Protein AF-A0A4Z0L9G8-F1 (afdb_monomer)

Organism: NCBI:txid436295

Solvent-accessible surface area (backbone atoms only — not comparable to full-atom values): 5200 Å² total; per-residue (Å²): 119,68,67,53,75,61,44,51,68,52,52,55,54,46,58,70,32,54,43,35,48,67,48,79,45,82,54,100,89,52,73,50,77,47,78,47,73,39,82,89,59,42,46,59,74,61,44,53,72,39,90,90,58,89,63,76,81,82,54,91,86,47,83,54,68,69,60,51,49,53,51,40,47,73,74,67,51,76,90,84,130

Secondary structure (DSSP, 8-state):
-HHHHHHHHHHHHHHTSTTEEEEEEE-SS-EEEEEEE-TTT--HHHHHTSTT----S--TT---HHHHHHHHHHTT-----

InterPro domains:
  IPR009736 Protein of unknown function DUF1307 [PF06998] (1-78)
  IPR036699 YehR-like superfamily [SSF160704] (1-80)

Structure (mmCIF, N/CA/C/O backbone):
data_AF-A0A4Z0L9G8-F1
#
_entry.id   AF-A0A4Z0L9G8-F1
#
loop_
_atom_site.group_PDB
_atom_site.id
_atom_site.type_symbol
_atom_site.label_atom_id
_atom_site.label_alt_id
_atom_site.label_comp_id
_atom_site.label_asym_id
_atom_site.label_entity_id
_atom_site.label_seq_id
_atom_site.pdbx_PDB_ins_code
_atom_site.Cartn_x
_atom_site.Cartn_y
_atom_site.Cartn_z
_atom_site.occupancy
_atom_site.B_iso_or_equiv
_atom_site.auth_seq_id
_atom_site.auth_comp_id
_atom_site.auth_asym_id
_atom_site.auth_atom_id
_atom_site.pdbx_PDB_model_num
ATOM 1 N N . GLU A 1 1 ? 13.262 -6.530 -17.152 1.00 59.06 1 GLU A N 1
ATOM 2 C CA . GLU A 1 1 ? 12.500 -7.766 -16.845 1.00 59.06 1 GLU A CA 1
ATOM 3 C C . GLU A 1 1 ? 12.565 -8.197 -15.374 1.00 59.06 1 GLU A C 1
ATOM 5 O O . GLU A 1 1 ? 11.636 -8.849 -14.915 1.00 59.06 1 GLU A O 1
ATOM 10 N N . ASP A 1 2 ? 13.591 -7.826 -14.601 1.00 79.19 2 ASP A N 1
ATOM 11 C CA . ASP A 1 2 ? 13.733 -8.275 -13.201 1.00 79.19 2 ASP A CA 1
ATOM 12 C C . ASP A 1 2 ? 12.704 -7.701 -12.216 1.00 79.19 2 ASP A C 1
ATOM 14 O O . ASP A 1 2 ? 12.281 -8.404 -11.302 1.00 79.19 2 ASP A O 1
ATOM 18 N N . ALA A 1 3 ? 12.242 -6.462 -12.417 1.00 79.44 3 ALA A N 1
ATOM 19 C CA . ALA A 1 3 ? 11.236 -5.850 -11.543 1.00 79.44 3 ALA A CA 1
ATOM 20 C C . ALA A 1 3 ? 9.908 -6.623 -11.560 1.00 79.44 3 ALA A C 1
ATOM 22 O O . ALA A 1 3 ? 9.303 -6.827 -10.513 1.00 79.44 3 ALA A O 1
ATOM 23 N N . ALA A 1 4 ? 9.485 -7.114 -12.729 1.00 82.12 4 ALA A N 1
ATOM 24 C CA . ALA A 1 4 ? 8.254 -7.885 -12.857 1.00 82.12 4 ALA A CA 1
ATOM 25 C C . ALA A 1 4 ? 8.311 -9.187 -12.051 1.00 82.12 4 ALA A C 1
ATOM 27 O O . ALA A 1 4 ? 7.457 -9.432 -11.211 1.00 82.12 4 ALA A O 1
ATOM 28 N N . LYS A 1 5 ? 9.412 -9.939 -12.151 1.00 84.81 5 LYS A N 1
ATOM 29 C CA . LYS A 1 5 ? 9.596 -11.195 -11.401 1.00 84.81 5 LYS A CA 1
ATOM 30 C C . LYS A 1 5 ? 9.524 -11.033 -9.879 1.00 84.81 5 LYS A C 1
ATOM 32 O O . LYS A 1 5 ? 9.197 -11.996 -9.189 1.00 84.81 5 LYS A O 1
ATOM 37 N N . ILE A 1 6 ? 9.848 -9.849 -9.359 1.00 83.56 6 ILE A N 1
ATOM 38 C CA . ILE A 1 6 ? 9.794 -9.541 -7.925 1.00 83.56 6 ILE A CA 1
ATOM 39 C C . ILE A 1 6 ? 8.415 -8.993 -7.534 1.00 83.56 6 ILE A C 1
ATOM 41 O O . ILE A 1 6 ? 7.891 -9.360 -6.484 1.00 83.56 6 ILE A O 1
ATOM 45 N N . LEU A 1 7 ? 7.823 -8.136 -8.370 1.00 84.94 7 LEU A N 1
ATOM 46 C CA . LEU A 1 7 ? 6.582 -7.428 -8.058 1.00 84.94 7 LEU A CA 1
ATOM 47 C C . LEU A 1 7 ? 5.320 -8.237 -8.398 1.00 84.94 7 LEU A C 1
ATOM 49 O O . LEU A 1 7 ? 4.377 -8.198 -7.619 1.00 84.94 7 LEU A O 1
ATOM 53 N N . ASP A 1 8 ? 5.301 -9.038 -9.468 1.00 85.25 8 ASP A N 1
ATOM 54 C CA . ASP A 1 8 ? 4.182 -9.933 -9.819 1.00 85.25 8 ASP A CA 1
ATOM 55 C C . ASP A 1 8 ? 3.720 -10.832 -8.655 1.00 85.25 8 ASP A C 1
ATOM 57 O O . ASP A 1 8 ? 2.521 -10.871 -8.362 1.00 85.25 8 ASP A O 1
ATOM 61 N N . PRO A 1 9 ? 4.610 -11.548 -7.934 1.00 86.88 9 PRO A N 1
ATOM 62 C CA . PRO A 1 9 ? 4.178 -12.369 -6.807 1.00 86.88 9 PRO A CA 1
ATOM 63 C C . PRO A 1 9 ? 3.697 -11.545 -5.604 1.00 86.88 9 PRO A C 1
ATOM 65 O O . PRO A 1 9 ? 2.951 -12.075 -4.781 1.00 86.88 9 PRO A O 1
ATOM 68 N N . LEU A 1 10 ? 4.106 -10.278 -5.472 1.00 83.81 10 LEU A N 1
ATOM 69 C CA . LEU A 1 10 ? 3.592 -9.367 -4.442 1.00 83.81 10 LEU A CA 1
ATOM 70 C C . LEU A 1 10 ? 2.202 -8.849 -4.833 1.00 83.81 10 LEU A C 1
ATOM 72 O O . LEU A 1 10 ? 1.259 -8.998 -4.057 1.00 83.81 10 LEU A O 1
ATOM 76 N N . SER A 1 11 ? 2.057 -8.376 -6.071 1.00 85.12 11 SER A N 1
ATOM 77 C CA . SER A 1 11 ? 0.802 -7.978 -6.719 1.00 85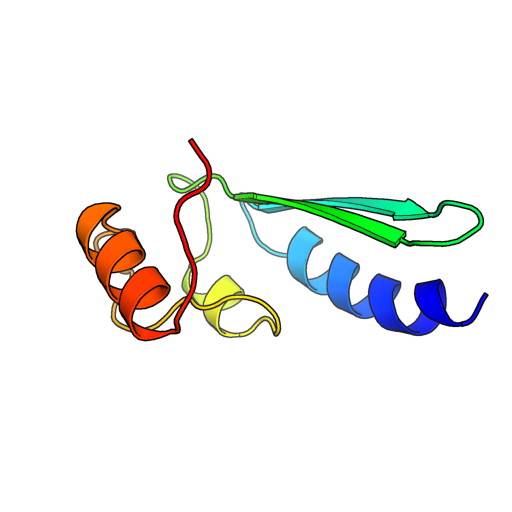.12 11 SER A CA 1
ATOM 78 C C . SER A 1 11 ? -0.273 -9.064 -6.597 1.00 85.12 11 SER A C 1
ATOM 80 O O . SER A 1 11 ? -1.399 -8.817 -6.159 1.00 85.12 11 SER A O 1
ATOM 82 N N . ALA A 1 12 ? 0.087 -10.317 -6.886 1.00 86.88 12 ALA A N 1
ATOM 83 C CA . ALA A 1 12 ? -0.824 -11.453 -6.775 1.00 86.88 12 ALA A CA 1
ATOM 84 C C . ALA A 1 12 ? -1.367 -11.655 -5.349 1.00 86.88 12 ALA A C 1
ATOM 86 O O . ALA A 1 12 ? -2.509 -12.090 -5.189 1.00 86.88 12 ALA A O 1
ATOM 87 N N . LYS A 1 13 ? -0.584 -11.327 -4.309 1.00 86.12 13 LYS A N 1
ATOM 88 C CA . LYS A 1 13 ? -1.069 -11.389 -2.924 1.00 86.12 13 LYS A CA 1
ATOM 89 C C . LYS A 1 13 ? -2.126 -10.319 -2.673 1.00 86.12 13 LYS A C 1
ATOM 91 O O . LYS A 1 13 ? -3.157 -10.652 -2.100 1.00 86.12 13 LYS A O 1
ATOM 96 N N . TYR A 1 14 ? -1.904 -9.084 -3.132 1.00 86.69 14 TYR A N 1
ATOM 97 C CA . TYR A 1 14 ? -2.871 -7.991 -2.981 1.00 86.69 14 TYR A CA 1
ATOM 98 C C . TYR A 1 14 ? -4.189 -8.292 -3.702 1.00 86.69 14 TYR A C 1
ATOM 100 O O . TYR A 1 14 ? -5.249 -8.165 -3.098 1.00 86.69 14 TYR A O 1
ATOM 108 N N . LYS A 1 15 ? -4.134 -8.796 -4.942 1.00 85.19 15 LYS A N 1
ATOM 109 C CA . LYS A 1 15 ? -5.326 -9.172 -5.732 1.00 85.19 15 LYS A CA 1
ATOM 110 C C . LYS A 1 15 ? -6.163 -10.297 -5.121 1.00 85.19 15 LYS A C 1
ATOM 112 O O . LYS A 1 15 ? -7.330 -10.446 -5.469 1.00 85.19 15 LYS A O 1
ATOM 117 N N . ASN A 1 16 ? -5.574 -11.108 -4.245 1.00 87.12 16 ASN A N 1
ATOM 118 C CA . ASN A 1 16 ? -6.279 -12.190 -3.560 1.00 87.12 16 ASN A CA 1
ATOM 119 C C . ASN A 1 16 ? -6.966 -11.722 -2.262 1.00 87.12 16 ASN A C 1
ATOM 121 O O . ASN A 1 16 ? -7.643 -12.507 -1.601 1.00 87.12 16 ASN A O 1
ATOM 125 N N . ILE A 1 17 ? -6.802 -10.452 -1.875 1.00 87.19 17 ILE A N 1
ATOM 126 C CA . ILE A 1 17 ? -7.517 -9.869 -0.742 1.00 87.19 17 ILE A CA 1
ATOM 127 C C . ILE A 1 17 ? -8.830 -9.271 -1.241 1.00 87.19 17 ILE A C 1
ATOM 129 O O . ILE A 1 17 ? -8.857 -8.409 -2.118 1.00 87.19 17 ILE A O 1
ATOM 133 N N . ALA A 1 18 ? -9.937 -9.696 -0.635 1.00 87.75 18 ALA A N 1
ATOM 134 C CA . ALA A 1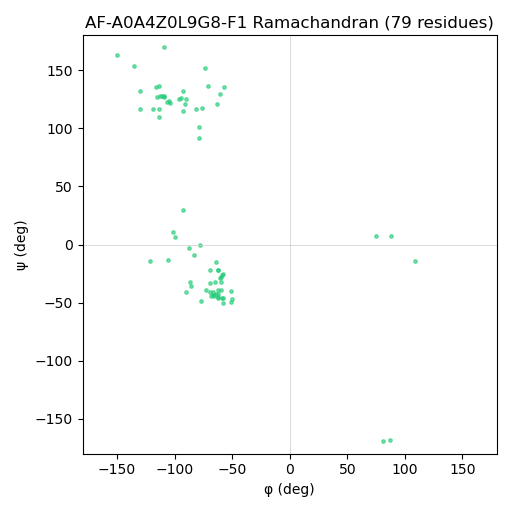 18 ? -11.238 -9.089 -0.884 1.00 87.75 18 ALA A CA 1
ATOM 135 C C . ALA A 1 18 ? -11.190 -7.583 -0.585 1.00 87.75 18 ALA A C 1
ATOM 137 O O . ALA A 1 18 ? -10.635 -7.182 0.430 1.00 87.75 18 ALA A O 1
ATOM 138 N N . GLY A 1 19 ? -11.758 -6.751 -1.460 1.00 87.00 19 GLY A N 1
ATOM 139 C CA . GLY A 1 19 ? -11.774 -5.295 -1.273 1.00 87.00 19 GLY A CA 1
ATOM 140 C C . GLY A 1 19 ? -10.438 -4.592 -1.538 1.00 87.00 19 GLY A C 1
ATOM 141 O O . GLY A 1 19 ? -10.342 -3.395 -1.291 1.00 87.00 19 GLY A O 1
ATOM 142 N N . VAL A 1 20 ? -9.419 -5.289 -2.047 1.00 90.00 20 VAL A N 1
ATOM 143 C CA . VAL A 1 20 ? -8.170 -4.669 -2.503 1.00 90.00 20 VAL A CA 1
ATOM 144 C C . VAL A 1 20 ? -8.090 -4.743 -4.019 1.00 90.00 20 VAL A C 1
ATOM 146 O O . VAL A 1 20 ? -8.197 -5.813 -4.615 1.00 90.00 20 VAL A O 1
ATOM 149 N N . GLU A 1 21 ? -7.870 -3.593 -4.640 1.00 89.69 21 GLU A N 1
ATOM 150 C CA . GLU A 1 21 ? -7.557 -3.485 -6.057 1.00 89.69 21 GLU A CA 1
ATOM 151 C C . GLU A 1 21 ? -6.122 -2.989 -6.198 1.00 89.69 21 GLU A C 1
ATOM 153 O O . GLU A 1 21 ? -5.739 -1.983 -5.607 1.00 89.69 21 GLU A O 1
ATOM 158 N N . GLU A 1 22 ? -5.308 -3.700 -6.968 1.00 88.00 22 GLU A N 1
ATOM 159 C CA . GLU A 1 22 ? -3.909 -3.348 -7.168 1.00 88.00 22 GLU A CA 1
ATOM 160 C C . GLU A 1 22 ? -3.575 -3.344 -8.660 1.00 88.00 22 GLU A C 1
ATOM 162 O O . GLU A 1 22 ? -3.944 -4.247 -9.423 1.00 88.00 22 GLU A O 1
ATOM 167 N N . LYS A 1 23 ? -2.915 -2.262 -9.080 1.00 89.38 23 LYS A N 1
ATOM 168 C CA . LYS A 1 23 ? -2.540 -1.993 -10.462 1.00 89.38 23 LYS A CA 1
ATOM 169 C C . LYS A 1 23 ? -1.066 -1.632 -10.527 1.00 89.38 23 LYS A C 1
ATOM 171 O O . LYS A 1 23 ? -0.652 -0.587 -10.032 1.00 89.38 23 LYS A O 1
ATOM 176 N N . LEU A 1 24 ? -0.309 -2.471 -11.216 1.00 88.50 24 LEU A N 1
ATOM 177 C CA . LEU A 1 24 ? 1.114 -2.285 -11.426 1.00 88.50 24 LEU A CA 1
ATOM 178 C C . LEU A 1 24 ? 1.377 -1.794 -12.849 1.00 88.50 24 LEU A C 1
ATOM 180 O O . LEU A 1 24 ? 0.982 -2.439 -13.821 1.00 88.50 24 LEU A O 1
ATOM 184 N N . THR A 1 25 ? 2.016 -0.634 -12.961 1.00 88.81 25 THR A N 1
ATOM 185 C CA . THR A 1 25 ? 2.380 -0.010 -14.237 1.00 88.81 25 THR A CA 1
ATOM 186 C C . THR A 1 25 ? 3.898 0.036 -14.334 1.00 88.81 25 THR A C 1
ATOM 188 O O . THR A 1 25 ? 4.564 0.506 -13.414 1.00 88.81 25 THR A O 1
ATOM 191 N N . TYR A 1 26 ? 4.451 -0.477 -15.429 1.00 87.31 26 TYR A N 1
ATOM 192 C CA . TYR A 1 26 ? 5.890 -0.473 -15.671 1.00 87.31 26 TYR A CA 1
ATOM 193 C C . TYR A 1 26 ? 6.219 0.589 -16.710 1.00 87.31 26 TYR A C 1
ATOM 195 O O . TYR A 1 26 ? 5.690 0.552 -17.818 1.00 87.31 26 TYR A O 1
ATOM 203 N N . GLU A 1 27 ? 7.106 1.498 -16.339 1.00 88.25 27 GLU A N 1
ATOM 204 C CA . GLU A 1 27 ? 7.664 2.534 -17.198 1.00 88.25 27 GLU A CA 1
ATOM 205 C C . GLU A 1 27 ? 9.137 2.209 -17.489 1.00 88.25 27 GLU A C 1
ATOM 207 O O . GLU A 1 27 ? 9.742 1.337 -16.857 1.00 88.25 27 GLU A O 1
ATOM 212 N N . ASP A 1 28 ? 9.751 2.935 -18.425 1.00 85.25 28 ASP A N 1
ATOM 213 C CA . ASP A 1 28 ? 11.127 2.658 -18.868 1.00 85.25 28 ASP A CA 1
ATOM 214 C C . ASP A 1 28 ? 12.173 2.771 -17.743 1.00 85.25 28 ASP A C 1
ATOM 216 O O . ASP A 1 28 ? 13.217 2.119 -17.783 1.00 85.25 28 ASP A O 1
ATOM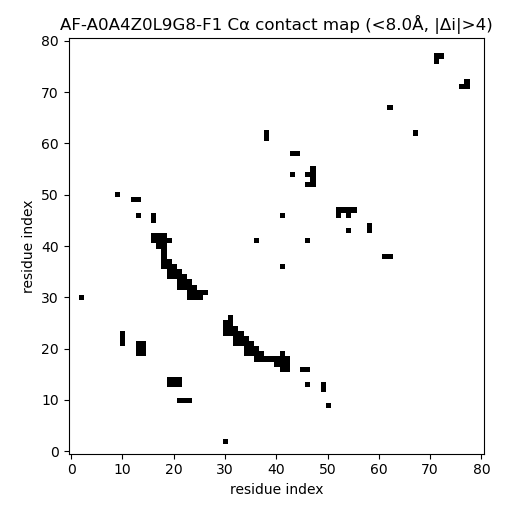 220 N N . THR A 1 29 ? 11.912 3.610 -16.735 1.00 89.38 29 THR A N 1
ATOM 221 C CA . THR A 1 29 ? 12.869 3.915 -15.652 1.00 89.38 29 THR A CA 1
ATOM 222 C C . THR A 1 29 ? 12.359 3.594 -14.251 1.00 89.38 29 THR A C 1
ATOM 224 O O . THR A 1 29 ? 13.154 3.553 -13.312 1.00 89.38 29 THR A O 1
ATOM 227 N N . TYR A 1 30 ? 11.059 3.352 -14.084 1.00 87.38 30 TYR A N 1
ATOM 228 C CA . TYR A 1 30 ? 10.450 3.057 -12.790 1.00 87.38 30 TYR A CA 1
ATOM 229 C C . TYR A 1 30 ? 9.238 2.141 -12.950 1.00 87.38 30 TYR A C 1
ATOM 231 O O . TYR A 1 30 ? 8.682 1.990 -14.030 1.00 87.38 30 TYR A O 1
ATOM 239 N N . ALA A 1 31 ? 8.819 1.526 -11.851 1.00 87.81 31 ALA A N 1
ATOM 240 C CA . ALA A 1 31 ? 7.529 0.864 -11.763 1.00 87.81 31 ALA A CA 1
ATOM 241 C C . ALA A 1 31 ? 6.674 1.628 -10.755 1.00 87.81 31 ALA A C 1
ATOM 243 O O . ALA A 1 31 ? 7.168 2.022 -9.696 1.00 87.81 31 ALA A O 1
ATOM 244 N N . GLN A 1 32 ? 5.409 1.843 -11.093 1.00 88.38 32 GLN A N 1
ATOM 245 C CA . GLN A 1 32 ? 4.433 2.474 -10.223 1.00 88.38 32 GLN A CA 1
ATOM 246 C C . GLN A 1 32 ? 3.363 1.456 -9.837 1.00 88.38 32 GLN A C 1
ATOM 248 O O . GLN A 1 32 ? 2.624 0.953 -10.684 1.00 88.38 32 GLN A O 1
ATOM 253 N N . GLU A 1 33 ? 3.286 1.169 -8.542 1.00 87.06 33 GLU A N 1
ATOM 254 C CA . GLU A 1 33 ? 2.234 0.356 -7.942 1.00 87.06 33 GLU A CA 1
ATOM 255 C C . GLU A 1 33 ? 1.148 1.276 -7.373 1.00 87.06 33 GLU A C 1
ATOM 257 O O . GLU A 1 33 ? 1.420 2.168 -6.568 1.00 87.06 33 GLU A O 1
ATOM 262 N N . ASN A 1 34 ? -0.094 1.059 -7.794 1.00 89.25 34 ASN A N 1
ATOM 263 C CA . ASN A 1 34 ? -1.268 1.728 -7.257 1.00 89.25 34 ASN A CA 1
ATOM 264 C C . ASN A 1 34 ? -2.143 0.699 -6.543 1.00 89.25 34 ASN A C 1
ATOM 266 O O . ASN A 1 34 ? -2.785 -0.126 -7.191 1.00 89.25 34 ASN A O 1
ATOM 270 N N . VAL A 1 35 ? -2.197 0.786 -5.214 1.00 87.88 35 VAL A N 1
ATOM 271 C CA . VAL A 1 35 ? -3.050 -0.056 -4.368 1.00 87.88 35 VAL A CA 1
ATOM 272 C C . VAL A 1 35 ? -4.217 0.774 -3.844 1.00 87.88 35 VAL A C 1
ATOM 274 O O . VAL A 1 35 ? -4.021 1.795 -3.187 1.00 87.88 35 VAL A O 1
ATOM 277 N N . SER A 1 36 ? -5.434 0.325 -4.127 1.00 89.25 36 SER A N 1
ATOM 278 C CA . SER A 1 36 ? -6.682 0.873 -3.602 1.00 89.25 36 SER A CA 1
ATOM 279 C C . SER A 1 36 ? -7.306 -0.131 -2.645 1.00 89.25 36 SER A C 1
ATOM 281 O O . SER A 1 36 ? -7.486 -1.299 -2.981 1.00 89.25 36 SER A O 1
ATOM 283 N N . VAL A 1 37 ? -7.636 0.325 -1.441 1.00 88.00 37 VAL A N 1
ATOM 284 C CA . VAL A 1 37 ? -8.199 -0.521 -0.388 1.00 88.00 37 VAL A CA 1
ATOM 285 C C . VAL A 1 37 ? -9.581 -0.003 -0.011 1.00 88.00 37 VAL A C 1
ATOM 287 O O . VAL A 1 37 ? -9.717 1.108 0.501 1.00 88.00 37 VAL A O 1
ATOM 290 N N . ASP A 1 38 ? -10.602 -0.822 -0.237 1.00 89.94 38 ASP A N 1
ATOM 291 C CA . ASP A 1 38 ? -11.970 -0.586 0.214 1.00 89.94 38 ASP A CA 1
ATOM 292 C C . ASP A 1 38 ? -12.080 -0.950 1.702 1.00 89.94 38 ASP A C 1
ATOM 294 O O . ASP A 1 38 ? -12.182 -2.120 2.069 1.00 89.94 38 ASP A O 1
ATOM 298 N N . MET A 1 39 ? -12.068 0.061 2.573 1.00 84.38 39 MET A N 1
ATOM 299 C CA . MET A 1 39 ? -12.091 -0.139 4.028 1.00 84.38 39 MET A CA 1
ATOM 300 C C . MET A 1 39 ? -13.373 -0.806 4.552 1.00 84.3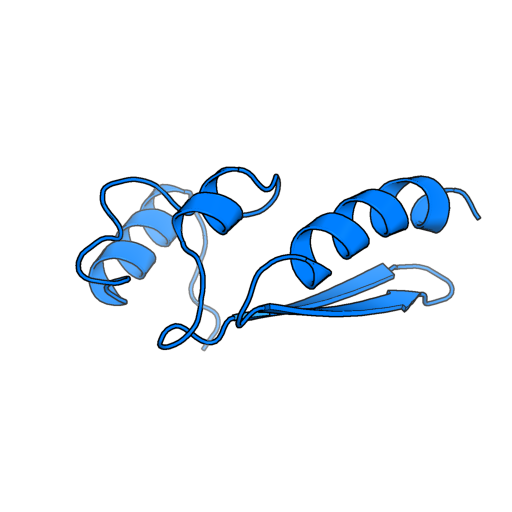8 39 MET A C 1
ATOM 302 O O . MET A 1 39 ? -13.377 -1.262 5.694 1.00 84.38 39 MET A O 1
ATOM 306 N N . GLU A 1 40 ? -14.446 -0.858 3.756 1.00 85.62 40 GLU A N 1
ATOM 307 C CA . GLU A 1 40 ? -15.708 -1.501 4.141 1.00 85.62 40 GLU A CA 1
ATOM 308 C C . GLU A 1 40 ? -15.708 -2.999 3.827 1.00 85.62 40 GLU A C 1
ATOM 310 O O . GLU A 1 40 ? -16.342 -3.782 4.535 1.00 85.62 40 GLU A O 1
ATOM 315 N N . LYS A 1 41 ? -15.007 -3.405 2.761 1.00 87.75 41 LYS A N 1
ATOM 316 C CA . LYS A 1 41 ? -14.973 -4.802 2.296 1.00 87.75 41 LYS A CA 1
ATOM 317 C C . LYS A 1 41 ? -13.677 -5.530 2.608 1.00 87.75 41 LYS A C 1
ATOM 319 O O . LYS A 1 41 ? -13.616 -6.745 2.418 1.00 87.75 41 LYS A O 1
ATOM 324 N N . VAL A 1 42 ? -12.638 -4.805 3.008 1.00 87.62 42 VAL A N 1
ATOM 325 C CA . VAL A 1 42 ? -11.306 -5.383 3.068 1.00 87.62 42 VAL A CA 1
ATOM 326 C C . VAL A 1 42 ? -11.129 -6.403 4.184 1.00 87.62 42 VAL A C 1
ATOM 328 O O . VAL A 1 42 ? -11.506 -6.180 5.334 1.00 87.62 42 VAL A O 1
ATOM 331 N N . ASP A 1 43 ? -10.468 -7.512 3.854 1.00 88.06 43 ASP A N 1
ATOM 332 C CA . ASP A 1 43 ? -9.955 -8.436 4.859 1.00 88.06 43 ASP A CA 1
ATOM 333 C C . ASP A 1 43 ? -8.653 -7.888 5.465 1.00 88.06 43 ASP A C 1
ATOM 335 O O . ASP A 1 43 ? -7.540 -8.124 4.982 1.00 88.06 43 ASP A O 1
ATOM 339 N N . PHE A 1 44 ? -8.798 -7.142 6.562 1.00 84.06 44 PHE A N 1
ATOM 340 C CA . PHE A 1 44 ? -7.668 -6.575 7.295 1.00 84.06 44 PHE A CA 1
ATOM 341 C C . PHE A 1 44 ? -6.688 -7.631 7.819 1.00 84.06 44 PHE A C 1
ATOM 343 O O . PHE A 1 44 ? -5.503 -7.332 7.972 1.00 84.06 44 PHE A O 1
ATOM 350 N N . LYS A 1 45 ? -7.152 -8.856 8.089 1.00 84.69 45 LYS A N 1
ATOM 351 C CA . LYS A 1 45 ? -6.300 -9.935 8.596 1.00 84.69 45 LYS A CA 1
ATOM 352 C C . LYS A 1 45 ? -5.386 -10.461 7.494 1.00 84.69 45 LYS A C 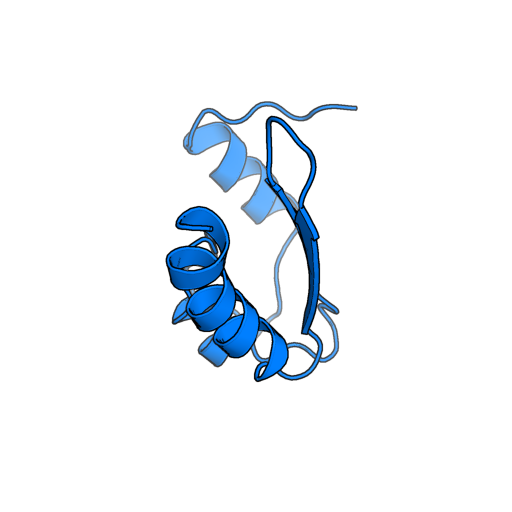1
ATOM 354 O O . LYS A 1 45 ? -4.211 -10.721 7.746 1.00 84.69 45 LYS A O 1
ATOM 359 N N . ALA A 1 46 ? -5.907 -10.574 6.272 1.00 85.75 46 ALA A N 1
ATOM 360 C CA . ALA A 1 46 ? -5.097 -10.890 5.101 1.00 85.75 46 ALA A CA 1
ATOM 361 C C . ALA A 1 46 ? -4.117 -9.750 4.771 1.00 85.75 46 ALA A C 1
ATOM 363 O O . ALA A 1 46 ? -2.943 -10.016 4.513 1.00 85.75 46 ALA A O 1
ATOM 364 N N . LEU A 1 47 ? -4.563 -8.489 4.869 1.00 83.69 47 LEU A N 1
ATOM 365 C CA . LEU A 1 47 ? -3.727 -7.299 4.648 1.00 83.69 47 LEU A CA 1
ATOM 366 C C . LEU A 1 47 ? -2.513 -7.255 5.580 1.00 83.69 47 LEU A C 1
ATOM 368 O O . LEU A 1 47 ? -1.404 -7.037 5.105 1.00 83.69 47 LEU A O 1
ATOM 372 N N . GLN A 1 48 ? -2.701 -7.524 6.877 1.00 83.38 48 GLN A N 1
ATOM 373 C CA . GLN A 1 48 ? -1.616 -7.569 7.870 1.00 83.38 48 GLN A CA 1
ATOM 374 C C . GLN A 1 48 ? -0.511 -8.581 7.526 1.00 83.38 48 GLN A C 1
ATOM 376 O O . GLN A 1 48 ? 0.628 -8.428 7.965 1.00 83.38 48 GLN A O 1
ATOM 381 N N . GLY A 1 49 ? -0.836 -9.622 6.755 1.00 81.44 49 GLY A N 1
ATOM 382 C CA . GLY A 1 49 ? 0.124 -10.623 6.292 1.00 81.44 49 GLY A CA 1
ATOM 383 C C . GLY A 1 49 ? 0.907 -10.215 5.040 1.00 81.44 49 GLY A C 1
ATOM 384 O O . GLY A 1 49 ? 1.843 -10.923 4.659 1.00 81.44 49 GLY A O 1
ATOM 385 N N . ILE A 1 50 ? 0.543 -9.107 4.385 1.00 83.12 50 ILE A N 1
ATOM 386 C CA . ILE A 1 50 ? 1.208 -8.634 3.171 1.00 83.12 50 ILE A CA 1
ATOM 387 C C . ILE A 1 50 ? 2.292 -7.607 3.501 1.00 83.12 50 ILE A C 1
ATOM 389 O O . ILE A 1 50 ? 2.054 -6.568 4.121 1.00 83.12 50 ILE A O 1
ATOM 393 N N . SER A 1 51 ? 3.498 -7.896 3.011 1.00 72.50 51 SER A N 1
ATOM 394 C CA . SER A 1 51 ? 4.642 -6.989 3.029 1.00 72.50 51 SER A CA 1
ATOM 395 C C . SER A 1 51 ? 4.338 -5.708 2.255 1.00 72.50 51 SER A C 1
ATOM 397 O O . SER A 1 51 ? 3.929 -5.779 1.105 1.00 72.50 51 SER A O 1
ATOM 399 N N . GLY A 1 52 ? 4.583 -4.554 2.876 1.00 72.56 52 GLY A N 1
ATOM 400 C CA . GLY A 1 52 ? 4.286 -3.237 2.297 1.00 72.56 52 GLY A CA 1
ATOM 401 C C . GLY A 1 52 ? 3.111 -2.534 2.975 1.00 72.56 52 GLY A C 1
ATOM 402 O O . GLY A 1 52 ? 2.962 -1.322 2.850 1.00 72.56 52 GLY A O 1
ATOM 403 N N . THR A 1 53 ? 2.318 -3.256 3.770 1.00 76.69 53 THR A N 1
ATOM 404 C CA . THR A 1 53 ? 1.257 -2.653 4.580 1.00 76.69 53 THR A CA 1
ATOM 405 C C . THR A 1 53 ? 1.785 -2.322 5.980 1.00 76.69 53 THR A C 1
ATOM 407 O O . THR A 1 53 ? 2.429 -3.141 6.630 1.00 76.69 53 THR A O 1
ATOM 410 N N . MET A 1 54 ? 1.520 -1.107 6.467 1.00 74.44 54 MET A N 1
ATOM 411 C CA . MET A 1 54 ? 1.799 -0.706 7.859 1.00 74.44 54 MET A CA 1
ATOM 412 C C . MET A 1 54 ? 0.581 -0.923 8.770 1.00 74.44 54 MET A C 1
ATOM 414 O O . MET A 1 54 ? 0.367 -0.201 9.745 1.00 74.44 54 MET A O 1
ATOM 418 N N . VAL A 1 55 ? -0.250 -1.918 8.452 1.00 75.50 55 VAL A N 1
ATOM 419 C CA . VAL A 1 55 ? -1.428 -2.234 9.258 1.00 75.50 55 VAL A CA 1
ATOM 420 C C . VAL A 1 55 ? -0.968 -2.972 10.511 1.00 75.50 55 VAL A C 1
ATOM 422 O O . VAL A 1 55 ? -0.416 -4.065 10.441 1.00 75.50 55 VAL A O 1
ATOM 425 N N . SER A 1 56 ? -1.203 -2.375 11.675 1.00 70.88 56 SER A N 1
ATOM 426 C CA . SER A 1 56 ? -0.846 -2.944 12.975 1.00 70.88 56 SER A CA 1
ATOM 427 C C . SER A 1 56 ? -1.998 -2.776 13.966 1.00 70.88 56 SER A C 1
ATOM 429 O O . SER A 1 56 ? -2.819 -1.870 13.829 1.00 70.88 56 SER A O 1
ATOM 431 N N . GLY A 1 57 ? -2.072 -3.666 14.958 1.00 75.44 57 GLY A N 1
ATOM 432 C CA . GLY A 1 57 ? -3.109 -3.638 15.995 1.00 75.44 57 GLY A CA 1
ATOM 433 C C . GLY A 1 57 ? -4.404 -4.377 15.635 1.00 75.44 57 GLY A C 1
ATOM 434 O O . GLY A 1 57 ? -4.451 -5.162 14.689 1.00 75.44 57 GLY A O 1
ATOM 435 N N . ASP A 1 58 ? -5.446 -4.158 16.442 1.00 77.75 58 ASP A N 1
ATOM 436 C CA . ASP A 1 58 ? -6.776 -4.737 16.230 1.00 77.75 58 ASP A CA 1
ATOM 437 C C . ASP A 1 58 ? -7.554 -3.914 15.198 1.00 77.75 58 ASP A C 1
ATOM 439 O O . ASP A 1 58 ? -7.854 -2.740 15.410 1.00 77.75 58 ASP A O 1
ATOM 443 N N . THR A 1 59 ? -7.877 -4.548 14.077 1.00 77.94 59 THR A N 1
ATOM 444 C CA . THR A 1 59 ? -8.625 -3.960 12.958 1.00 77.94 59 THR A CA 1
ATOM 445 C C . THR A 1 59 ? -10.103 -4.345 12.982 1.00 77.94 59 THR A C 1
ATOM 447 O O . THR A 1 59 ? -10.8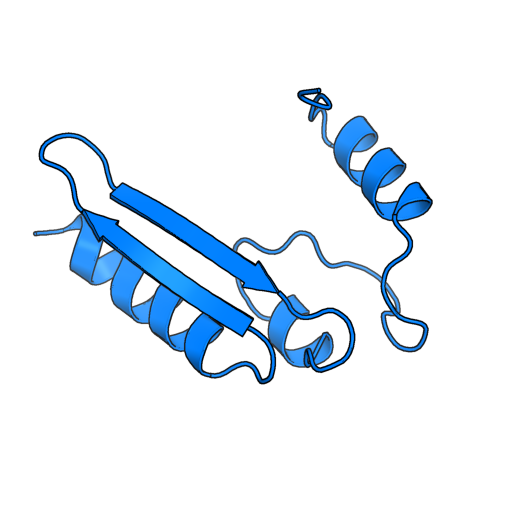52 -3.982 12.078 1.00 77.94 59 THR A O 1
ATOM 450 N N . SER A 1 60 ? -10.561 -5.030 14.039 1.00 74.88 60 SER A N 1
ATOM 451 C CA . SER A 1 60 ? -11.945 -5.501 14.188 1.00 74.88 60 SER A CA 1
ATOM 452 C C . SER A 1 60 ? -12.960 -4.354 14.227 1.00 74.88 60 SER A C 1
ATOM 454 O O . SER A 1 60 ? -14.139 -4.552 13.946 1.00 74.88 60 SER A O 1
ATOM 456 N N . LYS A 1 61 ? -12.508 -3.143 14.578 1.00 79.31 61 LYS A N 1
ATOM 457 C CA . LYS A 1 61 ? -13.307 -1.905 14.573 1.00 79.31 61 LYS A CA 1
ATOM 458 C C . LYS A 1 61 ? -13.043 -1.012 13.352 1.00 79.31 61 LYS A C 1
ATOM 460 O O . LYS A 1 61 ? -13.485 0.134 13.339 1.00 79.31 61 LYS A O 1
ATOM 465 N N . GLY A 1 62 ? -12.324 -1.520 12.352 1.00 79.31 62 GLY A N 1
ATOM 466 C CA . GLY A 1 62 ? -11.841 -0.755 11.207 1.00 79.31 62 GLY A CA 1
ATOM 467 C C . GLY A 1 62 ? -10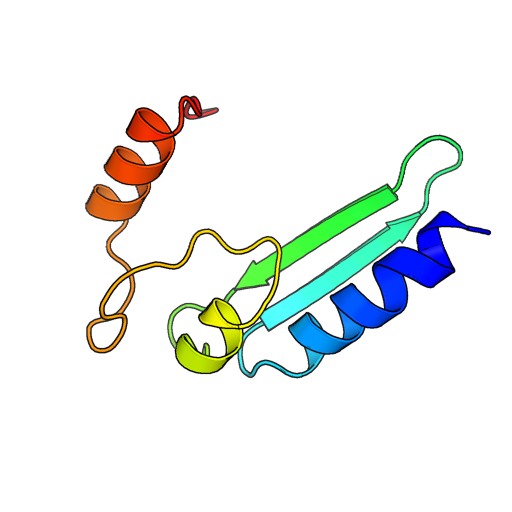.562 0.031 11.509 1.00 79.31 62 GLY A C 1
ATOM 468 O O . GLY A 1 62 ? -9.908 -0.165 12.535 1.00 79.31 62 GLY A O 1
ATOM 469 N N . ILE A 1 63 ? -10.197 0.928 10.593 1.00 83.94 63 ILE A N 1
ATOM 470 C CA . ILE A 1 63 ? -8.994 1.763 10.684 1.00 83.94 63 ILE A CA 1
ATOM 471 C C . ILE A 1 63 ? -9.403 3.208 10.963 1.00 83.94 63 ILE A C 1
ATOM 473 O O . ILE A 1 63 ? -10.214 3.796 10.249 1.00 83.94 63 ILE A O 1
ATOM 477 N N . SER A 1 64 ? -8.812 3.803 11.995 1.00 85.56 64 SER A N 1
ATOM 478 C CA . SER A 1 64 ? -9.035 5.206 12.334 1.00 85.56 64 SER A CA 1
ATOM 479 C C . SER A 1 64 ? -8.016 6.102 11.644 1.00 85.56 64 SER A C 1
ATOM 481 O O . SER A 1 64 ? -6.823 6.010 11.929 1.00 85.56 64 SER A O 1
ATOM 483 N N . MET A 1 65 ? -8.489 7.048 10.829 1.00 85.00 65 MET A N 1
ATOM 484 C CA . MET A 1 65 ? -7.646 8.063 10.178 1.00 85.00 65 MET A CA 1
ATOM 485 C C . MET A 1 65 ? -6.726 8.796 11.160 1.00 85.00 65 MET A C 1
ATOM 487 O O . MET A 1 65 ? -5.557 9.014 10.861 1.00 85.00 65 MET A O 1
ATOM 491 N N . LYS A 1 66 ? -7.226 9.130 12.359 1.00 87.31 66 LYS A N 1
ATOM 492 C CA . LYS A 1 66 ? -6.421 9.813 13.385 1.00 87.31 66 LYS A CA 1
ATOM 493 C C . LYS A 1 66 ? -5.263 8.945 13.869 1.00 87.31 66 LYS A C 1
ATOM 495 O O . LYS A 1 66 ? -4.156 9.442 14.028 1.00 87.31 66 LYS A O 1
ATOM 500 N N . GLN A 1 67 ? -5.515 7.656 14.097 1.00 86.44 67 GLN A N 1
ATOM 501 C CA . GLN A 1 67 ? -4.468 6.731 14.534 1.00 86.44 67 GLN A CA 1
ATOM 502 C C . GLN A 1 67 ? -3.460 6.487 13.411 1.00 86.44 67 GLN A C 1
ATOM 504 O O . GLN A 1 67 ? -2.260 6.500 13.669 1.00 86.44 67 GLN A O 1
ATOM 509 N N . THR A 1 68 ? -3.935 6.340 12.171 1.00 86.38 68 THR A N 1
ATOM 510 C CA . THR A 1 68 ? -3.077 6.220 10.988 1.00 86.38 68 THR A CA 1
ATOM 511 C C . THR A 1 68 ? -2.170 7.435 10.834 1.00 86.38 68 THR A C 1
ATOM 513 O O . THR A 1 68 ? -0.970 7.264 10.651 1.00 86.38 68 THR A O 1
ATOM 516 N N . GLN A 1 69 ? -2.701 8.653 10.980 1.00 87.50 69 GLN A N 1
ATOM 517 C CA . GLN A 1 69 ? -1.898 9.874 10.931 1.00 87.50 69 GLN A CA 1
ATOM 518 C C . GLN A 1 69 ? -0.799 9.865 11.999 1.00 87.50 69 GLN A C 1
ATOM 520 O O . GLN A 1 69 ? 0.367 10.041 11.665 1.00 87.50 69 GLN A O 1
ATOM 525 N N . THR A 1 70 ? -1.142 9.587 13.262 1.00 88.75 70 THR A N 1
ATOM 526 C CA . THR A 1 70 ? -0.150 9.528 14.348 1.00 88.75 70 THR A CA 1
ATOM 527 C C . THR A 1 70 ? 0.924 8.468 14.094 1.00 88.75 70 THR A C 1
ATOM 529 O O . THR A 1 70 ? 2.096 8.712 14.365 1.00 88.75 70 THR A O 1
ATOM 532 N N . LEU A 1 71 ? 0.549 7.301 13.558 1.00 86.69 71 LEU A N 1
ATOM 533 C CA . LEU A 1 71 ? 1.497 6.237 13.215 1.00 86.69 71 LEU A CA 1
ATOM 534 C C . LEU A 1 71 ? 2.430 6.645 12.069 1.00 86.69 71 LEU A C 1
ATOM 536 O O . LEU A 1 71 ? 3.634 6.411 12.157 1.00 86.69 71 LEU A O 1
ATOM 540 N N . LEU A 1 72 ? 1.897 7.273 11.020 1.00 87.56 72 LEU A N 1
ATOM 541 C CA . LEU A 1 72 ? 2.688 7.748 9.884 1.00 87.56 72 LEU A CA 1
ATOM 542 C C . LEU A 1 72 ? 3.653 8.865 10.301 1.00 87.56 72 LEU A C 1
ATOM 544 O O . LEU A 1 72 ? 4.831 8.813 9.953 1.00 87.56 72 LEU A O 1
ATOM 548 N N . GLU A 1 73 ? 3.190 9.824 11.102 1.00 89.81 73 GLU A N 1
ATOM 549 C CA . GLU A 1 73 ? 4.033 10.890 11.657 1.00 89.81 73 GLU A CA 1
ATOM 550 C C . GLU A 1 73 ? 5.130 10.321 12.569 1.00 89.81 73 GLU A C 1
ATOM 552 O O . GLU A 1 73 ? 6.291 10.718 12.460 1.00 89.81 73 GLU A O 1
ATOM 557 N N . ALA A 1 74 ? 4.799 9.343 13.422 1.00 89.19 74 ALA A N 1
ATOM 558 C CA . ALA A 1 74 ? 5.771 8.667 14.285 1.00 89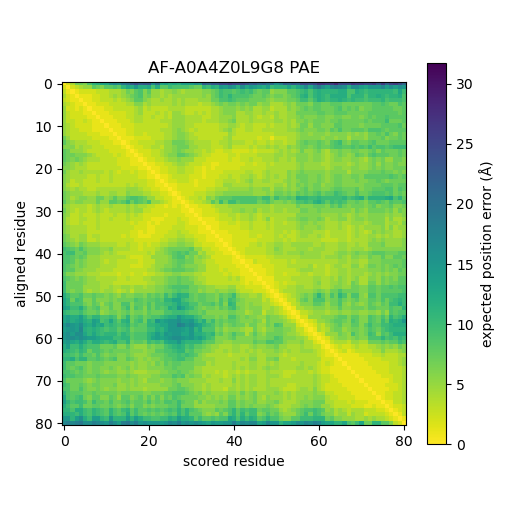.19 74 ALA A CA 1
ATOM 559 C C . ALA A 1 74 ? 6.814 7.862 13.492 1.00 89.19 74 ALA A C 1
ATOM 561 O O . ALA A 1 74 ? 7.968 7.772 13.910 1.00 89.19 74 ALA A O 1
ATOM 562 N N . ALA A 1 75 ? 6.431 7.312 12.336 1.00 87.56 75 ALA A N 1
ATOM 563 C CA . ALA A 1 75 ? 7.340 6.658 11.398 1.00 87.56 75 ALA A CA 1
ATOM 564 C C . ALA A 1 75 ? 8.150 7.652 10.535 1.00 87.56 75 ALA A C 1
ATOM 566 O O . ALA A 1 75 ? 8.990 7.233 9.740 1.00 87.56 75 ALA A O 1
ATOM 567 N N . GLY A 1 76 ? 7.942 8.964 10.707 1.00 89.94 76 GLY A N 1
ATOM 568 C CA . GLY A 1 76 ? 8.689 10.023 10.025 1.00 89.94 76 GLY A CA 1
ATOM 569 C C . GLY A 1 76 ? 8.123 10.437 8.665 1.00 89.94 76 GLY A C 1
ATOM 570 O O . GLY A 1 76 ? 8.753 11.233 7.963 1.00 89.94 76 GLY A O 1
ATOM 571 N N . PHE A 1 77 ? 6.945 9.933 8.285 1.00 89.69 77 PHE A N 1
ATOM 572 C CA . PHE A 1 77 ? 6.250 10.377 7.079 1.00 89.69 77 PHE A CA 1
ATOM 573 C C . PHE A 1 77 ? 5.645 11.769 7.274 1.00 89.69 77 PHE A C 1
ATOM 575 O O . PHE A 1 77 ? 5.301 12.180 8.382 1.00 89.69 77 PHE A O 1
ATOM 582 N N . LYS A 1 78 ? 5.509 12.502 6.166 1.00 89.62 78 LYS A N 1
ATOM 583 C CA . LYS A 1 78 ? 4.887 13.828 6.131 1.00 89.62 78 LYS A CA 1
ATOM 584 C C . LYS A 1 78 ? 3.628 13.770 5.281 1.00 89.62 78 LYS A C 1
ATOM 586 O O . LYS A 1 78 ? 3.649 13.198 4.195 1.00 89.62 78 LYS A O 1
ATOM 591 N N . GLU A 1 79 ? 2.560 14.386 5.770 1.00 86.56 79 GLU A N 1
ATOM 592 C CA . GLU A 1 79 ? 1.336 14.585 4.997 1.00 86.56 79 GLU A CA 1
ATOM 593 C C . GLU A 1 79 ? 1.643 15.478 3.784 1.00 86.56 79 GLU A C 1
ATOM 595 O O . GLU A 1 79 ? 2.121 16.605 3.935 1.00 86.56 79 GLU A O 1
ATOM 600 N N . ALA A 1 80 ? 1.386 14.966 2.581 1.00 85.44 80 ALA A N 1
ATOM 601 C CA . ALA A 1 80 ? 1.334 15.768 1.367 1.00 85.44 80 ALA A CA 1
ATOM 602 C C . ALA A 1 80 ? -0.126 16.192 1.161 1.00 85.44 80 ALA A C 1
ATOM 604 O O . ALA A 1 80 ? -0.989 15.331 0.995 1.00 85.44 80 ALA A O 1
ATOM 605 N N . LYS A 1 81 ? -0.390 17.499 1.247 1.00 72.88 81 LYS A N 1
ATOM 606 C CA . LYS A 1 81 ? -1.717 18.098 1.048 1.00 72.88 81 LYS A CA 1
ATOM 607 C C . LYS A 1 81 ? -1.911 18.572 -0.381 1.00 72.88 81 LYS A C 1
ATOM 609 O O . LYS A 1 81 ? -0.913 19.053 -0.963 1.00 72.88 81 LYS A O 1
#

Nearest PDB structures (foldseek):
  8yw3-assembly1_A  TM=4.690E-01  e=5.250E+00  Homo sapiens
  7unu-assembly1_g  TM=3.863E-01  e=4.040E+00  Pseudomonas aeruginosa PAO1
  1o5o-assembly1_B  TM=3.479E-01  e=4.040E+00  Thermotoga maritima
  3p9a-assembly1_G  TM=2.169E-01  e=1.615E+00  Lederbergvirus P22
  7lv0-assembly1_L  TM=1.993E-01  e=2.099E+00  Escherichia coli K-12

Foldseek 3Di:
DVVCVVVVVLQVLQVPWWQKDWDWDDDPPDIDIDIDGDQVTTPLVSVVVHPPDPDDDDCVVTDDPVVVVVVCVVVVHDDDD

pLDDT: mean 84.45, std 5.55, range [59.06, 90.0]

Radius of gyration: 14.22 Å; Cα contacts (8 Å, |Δi|>4): 70; chains: 1; bounding box: 29×30×35 Å

Mean predicted aligned error: 5.75 Å

Sequence (81 aa):
ED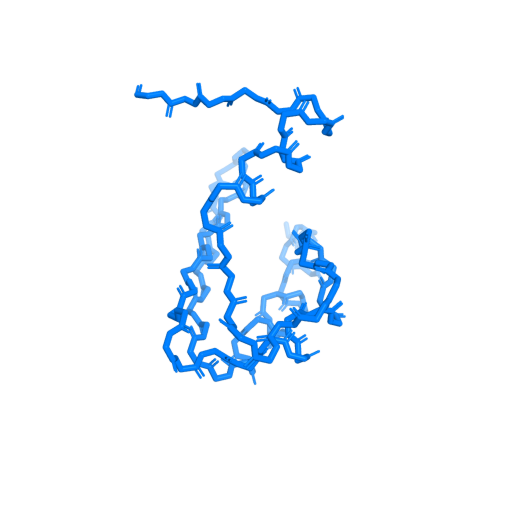AAKILDPLSAKYKNIAGVEEKLTYEDTYAQENVSVDMEKVDFKALQGISGTMVSGDTSKGISMKQTQTLLEAAGFKEAK